Protein 2VKS (pdb70)

Nearest PDB structures (foldseek):
  2vks-assembly1_A  TM=1.007E+00  e=5.687E-28  Mycolicibacterium smegmatis
  2vjw-assembly1_A  TM=1.007E+00  e=9.673E-27  Mycolicibacterium smegmatis
  3e0y-assembly1_B  TM=8.259E-01  e=2.229E-07  Geobacter sulfurreducens
  3ci6-assembly1_A  TM=8.142E-01  e=5.053E-07  Acinetobacter baylyi ADP1
  3vv4-assembly1_B-2  TM=6.941E-01  e=2.151E-06  Thermosynechococcus vestitus BP-1

Secondary structure (DSSP, 8-state):
-THHHHHHHHHHHHHHH--SEEEEEEE---SEEEEEEEEETS-GGGTT-EEESSSSHHHHHHHH---EEES---TTS-EEEEEEEEEE-SSSEEEEEEEEEETTPPPPPHHHHHHHHHHHHHHHHHHHHHHHHHHT-

Solvent-accessible surface area: 7077 Å² total; per-residue (Å²): 117,13,47,55,22,8,139,102,8,2,48,89,0,48,107,78,14,62,7,68,0,0,0,0,0,20,42,127,164,38,150,93,0,33,0,48,33,22,21,51,60,4,68,72,154,38,73,81,41,63,8,77,3,109,146,48,27,2,0,70,2,30,109,64,86,30,34,100,111,41,100,91,20,100,69,36,10,59,21,2,5,0,0,1,0,1,2,62,5,103,137,64,16,3,0,0,0,0,0,0,22,19,93,88,35,199,75,6,58,50,123,48,33,131,76,0,24,26,31,2,53,128,10,0,86,45,46,57,122,28,11,52,136,153,182,160,136

Organism: Mycolicibacterium smegmatis (strain ATCC 700084 / mc(2)155) (NCBI:txid246196)

Foldseek 3Di:
DLLVLQQVLQVVLCVLQVAQKKWWWFQCVGQWTFTQYMDHPQDPVRHRPIDGLPDADFSVCQVPVDWDWDQADDVVAQGGIKTWEFLDDDPHTGTIMMGHHHHPDDTDDPVSSVVVNVVSPVSSVSSVVVVVVVVVD

InterPro domains:
  IPR003018 GAF domain [PF01590] (232-362)
  IPR003018 GAF domain [PF13185] (64-202)
  IPR003018 GAF domain [SM00065] (64-211)
  IPR003018 GAF domain [SM00065] (232-373)
  IPR003594 Histidine kinase/HSP90-like ATPase domain [PF02518] (485-570)
  IPR003594 Histidine kinase/HSP90-like ATPase domain [SM00387] (482-571)
  IPR011712 Signal transduction histidine kinase, subgroup 3, dimerisation and phosphoacceptor domain [PF07730] (381-443)
  IPR029016 GAF-like domain superfamily [G3DSA:3.30.450.40] (64-211)
  IPR029016 GAF-like domain superfamily [G3DSA:3.30.450.40] (232-379)
  IPR036890 Histidine kinase/HSP90-like ATPase superfamily [G3DSA:3.30.565.10] (448-569)
  IPR036890 Histidine kinase/HSP90-like ATPase superfamily [SSF55874] (451-569)
  IPR050482 Sensor Histidine Kinase Two-Component System [PTHR24421] (110-570)

Radius of gyration: 13.71 Å; Cα contacts (8 Å, |Δi|>4): 297; chains: 1; bounding box: 29×31×43 Å

Structure (mmCIF, N/CA/C/O backbone):
data_2VKS
#
_entry.id   2VKS
#
_cell.length_a   73.229
_cell.length_b   73.229
_cell.length_c   48.837
_cell.angle_alpha   90.00
_cell.angle_beta   90.00
_cell.angle_gamma   120.00
#
_symmetry.space_group_name_H-M   'P 61'
#
loop_
_entity.id
_entity.type
_entity.pdbx_description
1 polymer 'GAF FAMILY PROTEIN'
2 water water
#
loop_
_atom_site.group_PDB
_atom_site.id
_atom_site.type_symbol
_atom_site.label_atom_id
_atom_site.label_alt_id
_atom_site.label_comp_id
_atom_site.label_asym_id
_atom_site.label_entity_id
_atom_site.label_seq_id
_atom_site.pdbx_PDB_ins_code
_atom_site.Cartn_x
_atom_site.Cartn_y
_atom_site.Cartn_z
_atom_site.occupancy
_atom_site.B_iso_or_equiv
_atom_site.auth_seq_id
_atom_site.auth_comp_id
_atom_site.auth_asym_id
_atom_site.auth_atom_id
_atom_site.pdbx_PDB_model_num
ATOM 1 N N . ASP A 1 1 ? 35.037 -11.481 16.877 1.00 45.38 232 ASP A N 1
ATOM 2 C CA . ASP A 1 1 ? 33.700 -10.905 16.560 1.00 45.06 232 ASP A CA 1
ATOM 3 C C . ASP A 1 1 ? 33.343 -11.291 15.132 1.00 44.47 232 ASP A C 1
ATOM 4 O O . ASP A 1 1 ? 34.089 -10.951 14.203 1.00 45.11 232 ASP A O 1
ATOM 9 N N . PRO A 1 2 ? 32.224 -12.032 14.945 1.00 43.41 233 PRO A N 1
ATOM 10 C CA . PRO A 1 2 ? 31.718 -12.380 13.605 1.00 42.23 233 PRO A CA 1
ATOM 11 C C . PRO A 1 2 ? 31.582 -11.164 12.685 1.00 41.10 233 PRO A C 1
ATOM 12 O O . PRO A 1 2 ? 31.904 -11.251 11.513 1.00 41.10 233 PRO A O 1
ATOM 16 N N . ALA A 1 3 ? 31.129 -10.035 13.222 1.00 40.00 234 ALA A N 1
ATOM 17 C CA . ALA A 1 3 ? 31.014 -8.793 12.457 1.00 38.88 234 ALA A CA 1
ATOM 18 C C . ALA A 1 3 ? 32.315 -8.394 11.755 1.00 38.18 234 ALA A C 1
ATOM 19 O O . ALA A 1 3 ? 32.280 -7.716 10.727 1.00 38.28 234 ALA A O 1
ATOM 21 N N . THR A 1 4 ? 33.452 -8.811 12.318 1.00 36.94 235 THR A N 1
ATOM 22 C CA . THR A 1 4 ? 34.774 -8.541 11.752 1.00 35.79 235 THR A CA 1
ATOM 23 C C . THR A 1 4 ? 34.972 -9.243 10.411 1.00 34.53 235 THR A C 1
ATOM 24 O O . THR A 1 4 ? 35.697 -8.745 9.547 1.00 34.15 235 THR A O 1
ATOM 28 N N . VAL A 1 5 ? 34.326 -10.401 10.252 1.00 33.17 236 VAL A N 1
ATOM 29 C CA . VAL A 1 5 ? 34.292 -11.124 8.975 1.00 31.06 236 VAL A CA 1
ATOM 30 C C . VAL A 1 5 ? 33.838 -10.193 7.860 1.00 29.86 236 VAL A C 1
ATOM 31 O O . VAL A 1 5 ? 34.399 -10.237 6.770 1.00 29.39 236 VAL A O 1
ATOM 35 N N . PHE A 1 6 ? 32.847 -9.342 8.148 1.00 28.23 237 PHE A N 1
ATOM 36 C CA . PHE A 1 6 ? 32.264 -8.434 7.156 1.00 27.62 237 PHE A CA 1
ATOM 37 C C . PHE A 1 6 ? 33.255 -7.364 6.694 1.00 27.48 237 PHE A C 1
ATOM 38 O O . PHE A 1 6 ? 33.176 -6.894 5.558 1.00 27.01 237 PHE A O 1
ATOM 46 N N . ARG A 1 7 ? 34.160 -6.955 7.581 1.00 27.28 238 ARG A N 1
ATOM 47 C CA . ARG A 1 7 ? 35.195 -6.006 7.195 1.00 27.56 238 ARG A CA 1
ATOM 48 C C . ARG A 1 7 ? 36.118 -6.634 6.156 1.00 27.05 238 ARG A C 1
ATOM 49 O O . ARG A 1 7 ? 36.444 -6.012 5.155 1.00 27.18 238 ARG A O 1
ATOM 57 N N . LEU A 1 8 ? 36.536 -7.865 6.423 1.00 26.65 239 LEU A N 1
ATOM 58 C CA . LEU A 1 8 ? 37.379 -8.632 5.522 1.00 26.47 239 LEU A CA 1
ATOM 59 C C . LEU A 1 8 ? 36.679 -8.902 4.200 1.00 25.92 239 LEU A C 1
ATOM 60 O O . LEU A 1 8 ? 37.301 -8.823 3.149 1.00 26.03 239 LEU A O 1
ATOM 65 N N . VAL A 1 9 ? 35.385 -9.220 4.264 1.00 25.00 240 VAL A N 1
ATOM 66 C CA . VAL A 1 9 ? 34.564 -9.424 3.074 1.00 24.44 240 VAL A CA 1
ATOM 67 C C . VAL A 1 9 ? 34.573 -8.167 2.188 1.00 24.02 240 VAL A C 1
ATOM 68 O O . VAL A 1 9 ? 34.853 -8.255 0.984 1.00 22.93 240 VAL A O 1
ATOM 72 N N . ALA A 1 10 ? 34.283 -7.006 2.784 1.00 23.45 241 ALA A N 1
ATOM 73 C CA . ALA A 1 10 ? 34.299 -5.739 2.042 1.00 23.44 241 ALA A CA 1
ATOM 74 C C . ALA A 1 10 ? 35.668 -5.460 1.402 1.00 23.67 241 ALA A C 1
ATOM 75 O O . ALA A 1 10 ? 35.745 -5.043 0.247 1.00 23.25 241 ALA A O 1
ATOM 77 N N . ALA A 1 11 ? 36.736 -5.702 2.157 1.00 24.35 242 ALA A N 1
ATOM 78 C CA . ALA A 1 11 ? 38.093 -5.422 1.685 1.00 25.19 242 ALA A CA 1
ATOM 79 C C . ALA A 1 11 ? 38.509 -6.381 0.578 1.00 25.26 242 ALA A C 1
ATOM 80 O O . ALA A 1 11 ? 39.013 -5.942 -0.448 1.00 25.74 242 ALA A O 1
ATOM 82 N N . GLU A 1 12 ? 38.282 -7.681 0.774 1.00 25.87 243 GLU A N 1
ATOM 83 C CA . GLU A 1 12 ? 38.646 -8.685 -0.240 1.00 26.28 243 GLU A CA 1
ATOM 84 C C . GLU A 1 12 ? 37.841 -8.521 -1.523 1.00 25.89 243 GLU A C 1
ATOM 85 O O . GLU A 1 12 ? 38.365 -8.719 -2.612 1.00 26.24 243 GLU A O 1
ATOM 91 N N . ALA A 1 13 ? 36.569 -8.156 -1.387 1.00 25.18 244 ALA A N 1
ATOM 92 C CA . ALA A 1 13 ? 35.706 -7.924 -2.538 1.00 24.65 244 ALA A CA 1
ATOM 93 C C . ALA A 1 13 ? 36.193 -6.739 -3.379 1.00 24.65 244 ALA A C 1
ATOM 94 O O . ALA A 1 13 ? 36.084 -6.763 -4.599 1.00 24.23 244 ALA A O 1
ATOM 96 N N . LEU A 1 14 ? 36.705 -5.700 -2.720 1.00 24.63 245 LEU A N 1
ATOM 97 C CA . LEU A 1 14 ? 37.284 -4.557 -3.421 1.00 25.32 245 LEU A CA 1
ATOM 98 C C . LEU A 1 14 ? 38.481 -5.000 -4.271 1.00 25.54 245 LEU A C 1
ATOM 99 O O . LEU A 1 14 ? 38.563 -4.680 -5.459 1.00 25.78 245 LEU A O 1
ATOM 104 N N . THR A 1 15 ? 39.377 -5.758 -3.646 1.00 25.72 246 THR A N 1
ATOM 105 C CA . THR A 1 15 ? 40.551 -6.340 -4.299 1.00 26.86 246 THR A CA 1
ATOM 106 C C . THR A 1 15 ? 40.185 -7.258 -5.478 1.00 26.30 246 THR A C 1
ATOM 107 O O . THR A 1 15 ? 40.699 -7.081 -6.586 1.00 26.46 246 THR A O 1
ATOM 111 N N . LEU A 1 16 ? 39.303 -8.228 -5.232 1.00 25.79 247 LEU A N 1
ATOM 112 C CA . LEU A 1 16 ? 38.901 -9.198 -6.262 1.00 25.49 247 LEU A CA 1
ATOM 113 C C . LEU A 1 16 ? 38.198 -8.577 -7.476 1.00 25.15 247 LEU A C 1
ATOM 114 O O . LEU A 1 16 ? 38.417 -9.008 -8.609 1.00 24.99 247 LEU A O 1
ATOM 119 N N . THR A 1 17 ? 37.348 -7.574 -7.244 1.00 24.93 248 THR A N 1
ATOM 120 C CA . THR A 1 17 ? 36.574 -6.969 -8.341 1.00 24.27 248 THR A CA 1
ATOM 121 C C . THR A 1 17 ? 37.267 -5.783 -9.011 1.00 24.78 248 THR A C 1
ATOM 122 O O . THR A 1 17 ? 36.983 -5.482 -10.169 1.00 25.07 248 THR A O 1
ATOM 126 N N . GLY A 1 18 ? 38.135 -5.092 -8.272 1.00 24.91 249 GLY A N 1
ATOM 127 C CA . GLY A 1 18 ? 38.711 -3.815 -8.727 1.00 25.15 249 GLY A CA 1
ATOM 128 C C . GLY A 1 18 ? 37.675 -2.712 -8.924 1.00 25.36 249 GLY A C 1
ATOM 129 O O . GLY A 1 18 ? 37.952 -1.711 -9.588 1.00 25.76 249 GLY A O 1
ATOM 130 N N . ALA A 1 19 ? 36.478 -2.904 -8.363 1.00 24.69 250 ALA A N 1
ATOM 131 C CA . ALA A 1 19 ? 35.395 -1.920 -8.422 1.00 24.54 250 ALA A CA 1
ATOM 132 C C . ALA A 1 19 ? 35.767 -0.640 -7.673 1.00 24.15 250 ALA A C 1
ATOM 133 O O . ALA A 1 19 ? 36.654 -0.654 -6.813 1.00 24.34 250 ALA A O 1
ATOM 135 N N . ASP A 1 20 ? 35.087 0.460 -7.986 1.00 23.81 251 ASP A N 1
ATOM 136 C CA . ASP A 1 20 ? 35.308 1.719 -7.252 1.00 24.19 251 ASP A CA 1
ATOM 137 C C . ASP A 1 20 ? 35.118 1.567 -5.741 1.00 23.86 251 ASP A C 1
ATOM 138 O O . ASP A 1 20 ? 35.906 2.090 -4.955 1.00 23.96 251 ASP A O 1
ATOM 143 N N . GLY A 1 21 ? 34.076 0.844 -5.338 1.00 23.39 252 GLY A N 1
ATOM 144 C CA . GLY A 1 21 ? 33.759 0.695 -3.916 1.00 22.68 252 GLY A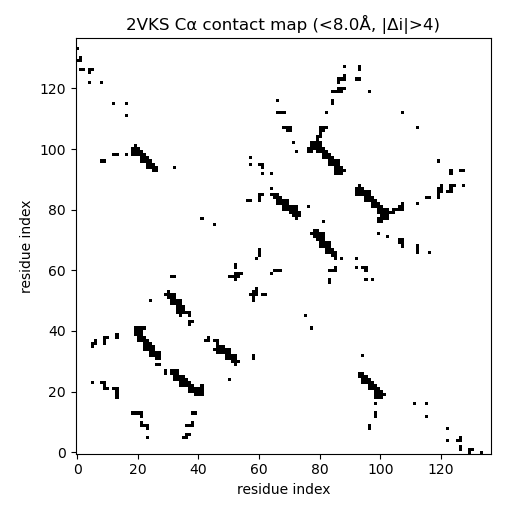 CA 1
ATOM 145 C C . GLY A 1 21 ? 33.083 -0.627 -3.594 1.00 22.38 252 GLY A C 1
ATOM 146 O O . GLY A 1 21 ? 32.666 -1.373 -4.495 1.00 22.14 252 GLY A O 1
ATOM 147 N N . THR A 1 22 ? 33.002 -0.932 -2.306 1.00 21.72 253 THR A N 1
ATOM 148 C CA . THR A 1 22 ? 32.165 -2.038 -1.833 1.00 21.56 253 THR A CA 1
ATOM 149 C C . THR A 1 22 ? 31.418 -1.631 -0.572 1.00 21.59 253 THR A C 1
ATOM 150 O O . THR A 1 22 ? 31.782 -0.649 0.106 1.00 21.62 253 THR A O 1
ATOM 154 N N . LEU A 1 23 ? 30.384 -2.402 -0.244 1.00 21.31 254 LEU A N 1
ATOM 155 C CA . LEU A 1 23 ? 29.699 -2.261 1.045 1.00 21.05 254 LEU A CA 1
ATOM 156 C C . LEU A 1 23 ? 29.037 -3.566 1.433 1.00 20.89 254 LEU A C 1
ATOM 157 O O . LEU A 1 23 ? 28.698 -4.377 0.564 1.00 19.80 254 LEU A O 1
ATOM 162 N N . VAL A 1 24 ? 28.877 -3.761 2.742 1.00 20.60 255 VAL A N 1
ATOM 163 C CA . VAL A 1 24 ? 28.146 -4.906 3.272 1.00 20.65 255 VAL A CA 1
ATOM 164 C C . VAL A 1 24 ? 27.005 -4.409 4.166 1.00 20.70 255 VAL A C 1
ATOM 165 O O . VAL A 1 24 ? 27.228 -3.649 5.112 1.00 20.29 255 VAL A O 1
ATOM 169 N N . ALA A 1 25 ? 25.792 -4.846 3.841 1.00 20.86 256 ALA A N 1
ATOM 170 C CA . ALA A 1 25 ? 24.581 -4.503 4.595 1.00 21.36 256 ALA A CA 1
ATOM 171 C C . ALA A 1 25 ? 24.027 -5.752 5.255 1.00 21.90 256 ALA A C 1
ATOM 172 O O . ALA A 1 25 ? 23.885 -6.790 4.613 1.00 21.39 256 ALA A O 1
ATOM 174 N N . VAL A 1 26 ? 23.689 -5.611 6.532 1.00 23.05 257 VAL A N 1
ATOM 175 C CA . VAL A 1 26 ? 23.426 -6.711 7.444 1.00 24.64 257 VAL A CA 1
ATOM 176 C C . VAL A 1 26 ? 22.148 -6.409 8.240 1.00 25.55 257 VAL A C 1
ATOM 177 O O . VAL A 1 26 ? 21.904 -5.249 8.594 1.00 25.74 257 VAL A O 1
ATOM 181 N N . PRO A 1 27 ? 21.318 -7.439 8.522 1.00 26.42 258 PRO A N 1
ATOM 182 C CA . PRO A 1 27 ? 20.145 -7.129 9.346 1.00 27.62 258 PRO A CA 1
ATOM 183 C C . PRO A 1 27 ? 20.562 -6.728 10.769 1.00 29.04 258 PRO A C 1
ATOM 184 O O . PRO A 1 27 ? 21.437 -7.362 11.363 1.00 30.09 258 PRO A O 1
ATOM 188 N N . ALA A 1 28 ? 19.973 -5.658 11.292 1.00 30.63 259 ALA A N 1
ATOM 189 C CA . ALA A 1 28 ? 20.272 -5.217 12.658 1.00 31.76 259 ALA A CA 1
ATOM 190 C C . ALA A 1 28 ? 19.603 -6.117 13.712 1.00 32.60 259 ALA A C 1
ATOM 191 O O . ALA A 1 28 ? 20.123 -7.193 14.073 1.00 33.10 259 ALA A O 1
ATOM 193 N N . ALA A 1 34 ? 11.682 -12.152 10.053 1.00 45.68 265 ALA A N 1
ATOM 194 C CA . ALA A 1 34 ? 11.672 -11.139 9.001 1.00 45.59 265 ALA A CA 1
ATOM 195 C C . ALA A 1 34 ? 12.261 -9.808 9.470 1.00 45.28 265 ALA A C 1
ATOM 196 O O . ALA A 1 34 ? 11.896 -9.295 10.536 1.00 45.65 265 ALA A O 1
ATOM 198 N N . ALA A 1 35 ? 13.174 -9.260 8.669 1.00 44.44 266 ALA A N 1
ATOM 199 C CA . ALA A 1 35 ? 13.743 -7.938 8.928 1.00 43.32 266 ALA A CA 1
ATOM 200 C C . ALA A 1 35 ? 13.096 -6.943 7.980 1.00 42.33 266 ALA A C 1
ATOM 201 O O . ALA A 1 35 ? 12.775 -7.296 6.838 1.00 42.53 266 ALA A O 1
ATOM 203 N N . GLU A 1 36 ? 12.883 -5.713 8.442 1.00 40.61 267 GLU A N 1
ATOM 204 C CA . GLU A 1 36 ? 12.377 -4.671 7.547 1.00 39.31 267 GLU A CA 1
ATOM 205 C C . GLU A 1 36 ? 13.477 -3.726 7.075 1.00 37.26 267 GLU A C 1
ATOM 206 O O . GLU A 1 36 ? 13.272 -2.962 6.133 1.00 37.05 267 GLU A O 1
ATOM 212 N N . GLU A 1 37 ? 14.643 -3.811 7.718 1.00 35.04 268 GLU A N 1
ATOM 213 C CA . GLU A 1 37 ? 15.790 -2.962 7.396 1.00 33.25 268 GLU A CA 1
ATOM 214 C C . GLU A 1 37 ? 17.129 -3.702 7.412 1.00 30.97 268 GLU A C 1
ATOM 215 O O . GLU A 1 37 ? 17.348 -4.594 8.221 1.00 30.38 268 GLU A O 1
ATOM 221 N N . LEU A 1 38 ? 18.025 -3.293 6.519 1.00 29.04 269 LEU A N 1
ATOM 222 C CA . LEU A 1 38 ? 19.436 -3.672 6.601 1.00 27.20 269 LEU A CA 1
ATOM 223 C C . LEU A 1 38 ? 20.261 -2.452 7.017 1.00 26.23 269 LEU A C 1
ATOM 224 O O . LEU A 1 38 ? 19.851 -1.319 6.797 1.00 26.15 269 LEU A O 1
ATOM 229 N N . VAL A 1 39 ? 21.416 -2.696 7.623 1.00 24.77 270 VAL A N 1
ATOM 230 C CA . VAL A 1 39 ? 22.312 -1.628 8.046 1.00 23.93 270 VAL A CA 1
ATOM 231 C C . VAL A 1 39 ? 23.680 -1.840 7.421 1.00 23.16 270 VAL A C 1
ATOM 232 O O . VAL A 1 39 ? 24.232 -2.938 7.462 1.00 22.03 270 VAL A O 1
ATOM 236 N N . ILE A 1 40 ? 24.209 -0.783 6.817 1.00 23.04 271 ILE A N 1
ATOM 237 C CA . ILE A 1 40 ? 25.553 -0.821 6.229 1.00 23.16 271 ILE A CA 1
ATOM 238 C C . ILE A 1 40 ? 26.606 -0.788 7.344 1.00 23.24 271 ILE A C 1
ATOM 239 O O . ILE A 1 40 ? 26.842 0.250 7.965 1.00 23.97 271 ILE A O 1
ATOM 244 N N . VAL A 1 41 ? 27.214 -1.938 7.620 1.00 22.41 272 VAL A N 1
ATOM 245 C CA . VAL A 1 41 ? 28.216 -2.021 8.678 1.00 22.15 272 VAL A CA 1
ATOM 246 C C . VAL A 1 41 ? 29.633 -1.788 8.167 1.00 22.13 272 VAL A C 1
ATOM 247 O O . VAL A 1 41 ? 30.528 -1.488 8.957 1.00 22.26 272 VAL A O 1
ATOM 251 N N . GLU A 1 42 ? 29.852 -1.959 6.862 1.00 21.93 273 GLU A N 1
ATOM 252 C CA . GLU A 1 42 ? 31.210 -1.842 6.296 1.00 21.92 273 GLU A CA 1
ATOM 253 C C . GLU A 1 42 ? 31.198 -1.273 4.897 1.00 21.80 273 GLU A C 1
ATOM 254 O O . GLU A 1 42 ? 30.372 -1.654 4.068 1.00 21.69 273 GLU A O 1
ATOM 260 N N . VAL A 1 43 ? 32.122 -0.353 4.646 1.00 21.64 274 VAL A N 1
ATOM 261 C CA . VAL A 1 43 ? 32.317 0.226 3.325 1.00 21.85 274 VAL A CA 1
ATOM 262 C C . VAL A 1 43 ? 33.811 0.205 3.011 1.00 21.93 274 VAL A C 1
ATOM 263 O O . VAL A 1 43 ? 34.639 0.130 3.916 1.00 22.26 274 VAL A O 1
ATOM 267 N N . ALA A 1 44 ? 34.143 0.251 1.728 1.00 22.24 275 ALA A N 1
ATOM 268 C CA . ALA A 1 44 ? 35.533 0.304 1.295 1.00 22.77 275 ALA A CA 1
ATOM 269 C C . ALA A 1 44 ? 35.611 1.053 -0.024 1.00 23.10 275 ALA A C 1
ATOM 270 O O . ALA A 1 44 ? 34.605 1.207 -0.715 1.00 22.21 275 ALA A O 1
ATOM 272 N N . GLY A 1 45 ? 36.803 1.538 -0.357 1.00 23.97 276 GLY A N 1
ATOM 273 C CA . GLY A 1 45 ? 37.014 2.264 -1.615 1.00 24.99 276 GLY A CA 1
ATOM 274 C C . GLY A 1 45 ? 36.263 3.571 -1.660 1.00 25.99 276 GLY A C 1
ATOM 275 O O . GLY A 1 45 ? 36.196 4.301 -0.651 1.00 26.40 276 GLY A O 1
ATOM 276 N N . ALA A 1 46 ? 35.673 3.853 -2.818 1.00 26.20 277 ALA A N 1
ATOM 277 C CA . ALA A 1 46 ? 35.005 5.133 -3.079 1.00 26.91 277 ALA A CA 1
ATOM 278 C C . ALA A 1 46 ? 33.655 5.352 -2.397 1.00 27.07 277 ALA A C 1
ATOM 279 O O . ALA A 1 46 ? 33.083 6.436 -2.530 1.00 27.53 277 ALA A O 1
ATOM 281 N N . VAL A 1 47 ? 33.135 4.348 -1.684 1.00 27.37 278 VAL A N 1
ATOM 282 C CA . VAL A 1 47 ? 31.923 4.541 -0.867 1.00 26.93 278 VAL A CA 1
ATOM 283 C C . VAL A 1 47 ? 32.318 5.307 0.406 1.00 27.36 278 VAL A C 1
ATOM 284 O O . VAL A 1 47 ? 33.141 4.815 1.193 1.00 27.50 278 VAL A O 1
ATOM 288 N N . PRO A 1 48 ? 31.753 6.518 0.607 1.00 27.16 279 PRO A N 1
ATOM 289 C CA . PRO A 1 48 ? 32.227 7.342 1.721 1.00 26.75 279 PRO A CA 1
ATOM 290 C C . PRO A 1 48 ? 32.048 6.652 3.072 1.00 26.25 279 PRO A C 1
ATOM 291 O O . PRO A 1 48 ? 31.021 6.001 3.312 1.00 25.68 279 PRO A O 1
ATOM 295 N N . ALA A 1 49 ? 33.054 6.803 3.931 1.00 25.54 280 ALA A N 1
ATOM 296 C CA . ALA A 1 49 ? 33.049 6.266 5.289 1.00 25.36 280 ALA A CA 1
ATOM 297 C C . ALA A 1 49 ? 31.794 6.656 6.055 1.00 25.19 280 ALA A C 1
ATOM 298 O O . ALA A 1 49 ? 31.306 5.898 6.897 1.00 25.18 280 ALA A O 1
ATOM 300 N N . GLU A 1 50 ? 31.281 7.847 5.750 1.00 25.17 281 GLU A N 1
ATOM 301 C CA . GLU A 1 50 ? 30.105 8.409 6.419 1.00 25.71 281 GLU A CA 1
ATOM 302 C C . GLU A 1 50 ? 28.828 7.613 6.140 1.00 25.56 281 GLU A C 1
ATOM 303 O O . GLU A 1 50 ? 27.826 7.770 6.839 1.00 25.61 281 GLU A O 1
ATOM 309 N N . VAL A 1 51 ? 28.875 6.766 5.113 1.00 26.06 282 VAL A N 1
ATOM 310 C CA . VAL A 1 51 ? 27.747 5.888 4.765 1.00 26.25 282 VAL A CA 1
ATOM 311 C C . VAL A 1 51 ? 27.575 4.733 5.789 1.00 25.96 282 VAL A C 1
ATOM 312 O O . VAL A 1 51 ? 26.480 4.212 5.960 1.00 25.41 282 VAL A O 1
ATOM 316 N N . GLU A 1 52 ? 28.642 4.353 6.488 1.00 26.15 283 GLU A N 1
ATOM 317 C CA . GLU A 1 52 ? 28.520 3.313 7.527 1.00 26.79 283 GLU A CA 1
ATOM 318 C C . GLU A 1 52 ? 27.466 3.691 8.574 1.00 26.13 283 GLU A C 1
ATOM 319 O O . GLU A 1 52 ? 27.368 4.861 8.967 1.00 25.72 283 GLU A O 1
ATOM 325 N N . ALA A 1 53 ? 26.684 2.687 8.995 1.00 25.53 284 ALA A N 1
ATOM 326 C CA . ALA A 1 53 ? 25.522 2.801 9.904 1.00 25.35 284 ALA A CA 1
ATOM 327 C C . ALA A 1 53 ? 24.212 3.211 9.206 1.00 25.27 284 ALA A C 1
ATOM 328 O O . ALA A 1 53 ? 23.162 3.299 9.832 1.00 25.18 284 ALA A O 1
ATOM 330 N N . SER A 1 54 ? 24.285 3.437 7.902 1.00 25.11 285 SER A N 1
ATOM 331 C CA . SER A 1 54 ? 23.120 3.726 7.079 1.00 25.76 285 SER A CA 1
ATOM 332 C C . SER A 1 54 ? 22.086 2.584 7.074 1.00 26.19 285 SER A C 1
ATOM 333 O O . SER A 1 54 ? 22.440 1.403 6.937 1.00 25.78 285 SER A O 1
ATOM 336 N N . ALA A 1 55 ? 20.818 2.948 7.252 1.00 26.57 286 ALA A N 1
ATOM 337 C CA . ALA A 1 55 ? 19.714 1.989 7.222 1.00 27.59 286 ALA A CA 1
ATOM 338 C C . ALA A 1 55 ? 19.102 1.924 5.831 1.00 28.04 286 ALA A C 1
ATOM 339 O O . ALA A 1 55 ? 18.692 2.947 5.289 1.00 28.84 286 ALA A O 1
ATOM 341 N N . ILE A 1 56 ? 19.059 0.714 5.277 1.00 28.32 287 ILE A N 1
ATOM 342 C CA . ILE A 1 56 ? 18.502 0.405 3.959 1.00 28.95 287 ILE A CA 1
ATOM 343 C C . ILE A 1 56 ? 17.177 -0.360 4.164 1.00 29.08 287 ILE A C 1
ATOM 344 O O . ILE A 1 56 ? 17.143 -1.320 4.935 1.00 28.49 287 ILE A O 1
ATOM 349 N N . PRO A 1 57 ? 16.093 0.050 3.462 1.00 29.30 288 PRO A N 1
ATOM 350 C CA . PRO A 1 57 ? 14.864 -0.755 3.517 1.00 29.40 288 PRO A CA 1
ATOM 351 C C . PRO A 1 57 ? 15.048 -2.103 2.811 1.00 29.27 288 PRO A C 1
ATOM 352 O O . PRO A 1 57 ? 15.767 -2.192 1.808 1.00 28.89 288 PRO A O 1
ATOM 356 N N . VAL A 1 58 ? 14.411 -3.137 3.344 1.00 29.22 289 VAL A N 1
ATOM 357 C CA . VAL A 1 58 ? 14.428 -4.454 2.721 1.00 29.63 289 VAL A CA 1
ATOM 358 C C . VAL A 1 58 ? 13.567 -4.435 1.449 1.00 30.27 289 VAL A C 1
ATOM 359 O O . VAL A 1 58 ? 13.894 -5.095 0.456 1.00 29.94 289 VAL A O 1
ATOM 363 N N . GLN A 1 59 ? 12.493 -3.645 1.469 1.00 30.80 290 GLN A N 1
ATOM 364 C CA . GLN A 1 59 ? 11.547 -3.614 0.353 1.00 31.81 290 GLN A CA 1
ATOM 365 C C . GLN A 1 59 ? 11.921 -2.605 -0.726 1.00 31.92 290 GLN A C 1
ATOM 366 O O . GLN A 1 59 ? 12.470 -1.541 -0.441 1.00 31.93 290 GLN A O 1
ATOM 372 N N . ASP A 1 60 ? 11.637 -2.982 -1.969 1.00 32.26 291 ASP A N 1
ATOM 373 C CA . ASP A 1 60 ? 11.616 -2.078 -3.115 1.00 32.88 291 ASP A CA 1
ATOM 374 C C . ASP A 1 60 ? 12.974 -1.569 -3.603 1.00 32.29 291 ASP A C 1
ATOM 375 O O . ASP A 1 60 ? 13.067 -0.475 -4.162 1.00 32.73 291 ASP A O 1
ATOM 380 N N . ASN A 1 61 ? 14.021 -2.355 -3.403 1.00 31.00 292 ASN A N 1
ATOM 381 C CA . ASN A 1 61 ? 15.326 -2.034 -3.967 1.00 29.64 292 ASN A CA 1
ATOM 382 C C . ASN A 1 61 ? 16.115 -3.322 -4.145 1.00 28.56 292 ASN A C 1
ATOM 383 O O . ASN A 1 61 ? 15.831 -4.323 -3.479 1.00 28.47 292 ASN A O 1
ATOM 388 N N . ALA A 1 62 ? 17.087 -3.289 -5.049 1.00 27.19 293 ALA A N 1
ATOM 389 C CA . ALA A 1 62 ? 17.881 -4.460 -5.416 1.00 26.02 293 ALA A CA 1
ATOM 390 C C . ALA A 1 62 ? 18.623 -5.117 -4.245 1.00 25.28 293 ALA A C 1
ATOM 391 O O . ALA A 1 62 ? 18.755 -6.340 -4.206 1.00 24.97 293 ALA A O 1
ATOM 393 N N . ILE A 1 63 ? 19.106 -4.314 -3.299 1.00 24.18 294 ILE A N 1
ATOM 394 C CA . ILE A 1 63 ? 19.891 -4.855 -2.182 1.00 23.36 294 ILE A CA 1
ATOM 395 C C . ILE A 1 63 ? 18.989 -5.644 -1.231 1.00 23.15 294 ILE A C 1
ATOM 396 O O . ILE A 1 63 ? 19.244 -6.815 -0.969 1.00 22.85 294 ILE A O 1
ATOM 401 N N . GLY A 1 64 ? 17.913 -5.014 -0.769 1.00 22.74 295 GLY A N 1
ATOM 402 C CA . GLY A 1 64 ? 16.926 -5.683 0.079 1.00 22.18 295 GLY A CA 1
ATOM 403 C C . GLY A 1 64 ? 16.276 -6.871 -0.608 1.00 22.02 295 GLY A C 1
ATOM 404 O O . GLY A 1 64 ? 15.984 -7.865 0.045 1.00 22.15 295 GLY A O 1
ATOM 405 N N . GLN A 1 65 ? 16.065 -6.776 -1.922 1.00 21.77 296 GLN A N 1
ATOM 406 C CA . GLN A 1 65 ? 15.515 -7.894 -2.702 1.00 22.57 296 GLN A CA 1
ATOM 407 C C . GLN A 1 65 ? 16.432 -9.119 -2.664 1.00 21.65 296 GLN A C 1
ATOM 408 O O . GLN A 1 65 ? 15.958 -10.230 -2.437 1.00 21.61 296 GLN A O 1
ATOM 414 N N . ALA A 1 66 ? 17.740 -8.906 -2.865 1.00 21.19 297 ALA A N 1
ATOM 415 C CA . ALA A 1 66 ? 18.743 -9.982 -2.798 1.00 20.36 297 ALA A CA 1
ATOM 416 C C . ALA A 1 66 ? 18.751 -10.636 -1.425 1.00 20.30 297 ALA A C 1
ATOM 417 O O . ALA A 1 66 ? 18.919 -11.842 -1.308 1.00 19.96 297 ALA A O 1
ATOM 419 N N . PHE A 1 67 ? 18.569 -9.827 -0.385 1.00 19.97 298 PHE A N 1
ATOM 420 C CA . PHE A 1 67 ? 18.464 -10.340 0.976 1.00 20.16 298 PHE A CA 1
ATOM 421 C C . PHE A 1 67 ? 17.311 -11.350 1.117 1.00 19.96 298 PHE A C 1
ATOM 422 O O . PHE A 1 67 ? 17.448 -12.345 1.820 1.00 20.25 298 PHE A O 1
ATOM 430 N N . ARG A 1 68 ? 16.203 -11.100 0.428 1.00 20.26 299 ARG A N 1
ATOM 431 C CA A ARG A 1 68 ? 15.025 -11.975 0.453 0.50 20.57 299 ARG A CA 1
ATOM 432 C CA B ARG A 1 68 ? 15.050 -12.005 0.484 0.50 20.69 299 ARG A CA 1
ATOM 433 C C . ARG A 1 68 ? 15.135 -13.153 -0.528 1.00 20.55 299 ARG A C 1
ATOM 434 O O . ARG A 1 68 ? 14.913 -14.309 -0.162 1.00 20.49 299 ARG A O 1
ATOM 449 N N . ASP A 1 69 ? 15.466 -12.848 -1.785 1.00 20.85 300 ASP A N 1
ATOM 450 C CA . ASP A 1 69 ? 15.427 -13.861 -2.844 1.00 21.20 300 ASP A CA 1
ATOM 451 C C . ASP A 1 69 ? 16.702 -14.688 -3.055 1.00 21.60 300 ASP A C 1
ATOM 452 O O . ASP A 1 69 ? 16.699 -15.642 -3.850 1.00 21.63 300 ASP A O 1
ATOM 457 N N . ARG A 1 70 ? 17.774 -14.305 -2.358 1.00 20.96 301 ARG A N 1
ATOM 458 C CA . ARG A 1 70 ? 19.025 -15.057 -2.329 1.00 21.58 301 ARG A CA 1
ATOM 459 C C . ARG A 1 70 ? 19.611 -15.231 -3.735 1.00 21.95 301 ARG A C 1
ATOM 460 O O . ARG A 1 70 ? 20.316 -16.194 -3.991 1.00 22.04 301 ARG A O 1
ATOM 468 N N . ALA A 1 71 ? 19.313 -14.294 -4.640 1.00 22.43 302 ALA A N 1
ATOM 469 C CA . ALA A 1 71 ? 19.798 -14.366 -6.015 1.00 23.15 302 ALA A CA 1
ATOM 470 C C . ALA A 1 71 ? 20.893 -13.339 -6.319 1.00 23.76 302 ALA A C 1
ATOM 471 O O . ALA A 1 71 ? 20.624 -12.129 -6.335 1.00 24.24 302 ALA A O 1
ATOM 473 N N . PRO A 1 72 ? 22.130 -13.818 -6.560 1.00 24.04 303 PRO A N 1
ATOM 474 C CA . PRO A 1 72 ? 23.226 -12.943 -7.012 1.00 24.40 303 PRO A CA 1
ATOM 475 C C . PRO A 1 72 ? 22.818 -12.244 -8.311 1.00 24.79 303 PRO A C 1
ATOM 476 O O . PRO A 1 72 ? 22.161 -12.860 -9.162 1.00 24.81 303 PRO A O 1
ATOM 480 N N . A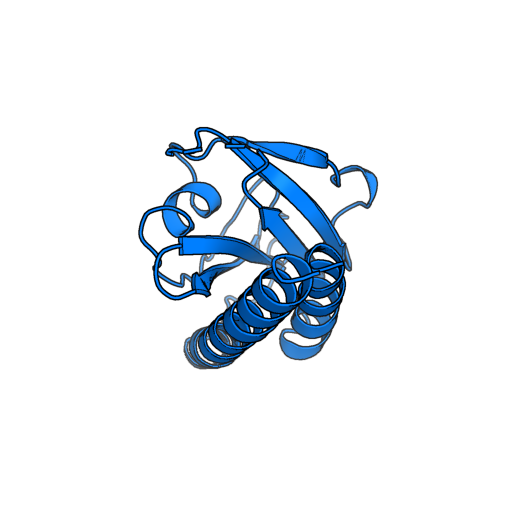RG A 1 73 ? 23.192 -10.974 -8.450 1.00 24.78 304 ARG A N 1
ATOM 481 C CA A ARG A 1 73 ? 22.713 -10.171 -9.559 0.50 25.60 304 ARG A CA 1
ATOM 482 C CA B ARG A 1 73 ? 22.693 -10.140 -9.532 0.50 25.55 304 ARG A CA 1
ATOM 483 C C . ARG A 1 73 ? 23.737 -9.127 -9.997 1.00 26.05 304 ARG A C 1
ATOM 484 O O . ARG A 1 73 ? 24.415 -8.511 -9.173 1.00 26.00 304 ARG A O 1
ATOM 499 N N . ARG A 1 74 ? 23.866 -8.954 -11.309 1.00 26.90 305 ARG A N 1
ATOM 500 C CA . ARG A 1 74 ? 24.667 -7.847 -11.854 1.00 28.18 305 ARG A CA 1
ATOM 501 C C . ARG A 1 74 ? 23.748 -6.787 -12.470 1.00 28.68 305 ARG A C 1
ATOM 502 O O . ARG A 1 74 ? 22.742 -7.113 -13.107 1.00 28.88 305 ARG A O 1
ATOM 510 N N . LEU A 1 75 ? 24.074 -5.521 -12.235 1.00 29.19 306 LEU A N 1
ATOM 511 C CA . LEU A 1 75 ? 23.230 -4.409 -12.651 1.00 29.95 306 LEU A CA 1
ATOM 512 C C . LEU A 1 75 ? 24.049 -3.414 -13.452 1.00 30.46 306 LEU A C 1
ATOM 513 O O . LEU A 1 75 ? 25.207 -3.172 -13.127 1.00 30.11 306 LEU A O 1
ATOM 518 N N . ASP A 1 76 ? 23.457 -2.861 -14.510 1.00 31.09 307 ASP A N 1
ATOM 519 C CA . ASP A 1 76 ? 24.106 -1.789 -15.266 1.00 32.18 307 ASP A CA 1
ATOM 520 C C . ASP A 1 76 ? 24.133 -0.504 -14.445 1.00 31.97 307 ASP A C 1
ATOM 521 O O . ASP A 1 76 ? 25.071 0.281 -14.546 1.00 32.05 307 ASP A O 1
ATOM 526 N N . VAL A 1 77 ? 23.101 -0.304 -13.626 1.00 31.95 308 VAL A N 1
ATOM 527 C CA . VAL A 1 77 ? 22.963 0.899 -12.820 1.00 31.99 308 VAL A CA 1
ATOM 528 C C . VAL A 1 77 ? 22.468 0.561 -11.418 1.00 32.34 308 VAL A C 1
ATOM 529 O O . VAL A 1 77 ? 21.517 -0.202 -11.253 1.00 32.34 308 VAL A O 1
ATOM 533 N N . LEU A 1 78 ? 23.129 1.126 -10.412 1.00 32.39 309 LEU A N 1
ATOM 534 C CA . LEU A 1 78 ? 22.605 1.124 -9.050 1.00 32.99 309 LEU A CA 1
ATOM 535 C C . LEU A 1 78 ? 22.823 2.506 -8.453 1.00 33.53 309 LEU A C 1
ATOM 536 O O . LEU A 1 78 ? 23.962 2.969 -8.352 1.00 33.17 309 LEU A O 1
ATOM 541 N N . ASP A 1 79 ? 21.736 3.167 -8.065 1.00 34.33 310 ASP A N 1
ATOM 542 C CA . ASP A 1 79 ? 21.861 4.460 -7.394 1.00 35.45 310 ASP A CA 1
ATOM 543 C C . ASP A 1 79 ? 22.044 4.245 -5.894 1.00 35.45 310 ASP A C 1
ATOM 544 O O . ASP A 1 79 ? 22.218 3.101 -5.447 1.00 35.87 310 ASP A O 1
ATOM 549 N N . GLY A 1 80 ? 22.018 5.334 -5.124 1.00 35.33 311 GLY A N 1
ATOM 550 C CA . GLY A 1 80 ? 22.301 5.298 -3.685 1.00 34.91 311 GLY A CA 1
ATOM 551 C C . GLY A 1 80 ? 21.719 4.090 -2.976 1.00 34.31 311 GLY A C 1
ATOM 552 O O . GLY A 1 80 ? 20.534 3.797 -3.148 1.00 34.68 311 GLY A O 1
ATOM 553 N N . PRO A 1 81 ? 22.540 3.378 -2.173 1.00 33.83 312 PRO A N 1
ATOM 554 C CA . PRO A 1 81 ? 23.953 3.631 -1.828 1.00 33.35 312 PRO A CA 1
ATOM 555 C C . PRO A 1 81 ? 24.998 3.227 -2.894 1.00 32.95 312 PRO A C 1
ATOM 556 O O . PRO A 1 81 ? 26.205 3.246 -2.618 1.00 32.59 312 PRO A O 1
ATOM 560 N N . GLY A 1 82 ? 24.537 2.870 -4.089 1.00 32.69 313 GLY A N 1
ATOM 561 C CA . GLY A 1 82 ? 25.421 2.677 -5.242 1.00 32.87 313 GLY A CA 1
ATOM 562 C C . GLY A 1 82 ? 25.983 4.009 -5.729 1.00 32.95 313 GLY A C 1
ATOM 563 O O . GLY A 1 82 ? 25.667 5.070 -5.176 1.00 33.32 313 GLY A O 1
ATOM 564 N N . LEU A 1 83 ? 26.820 3.968 -6.757 1.00 32.46 314 LEU A N 1
ATOM 565 C CA . LEU A 1 83 ? 27.534 5.176 -7.185 1.00 32.30 314 LEU A CA 1
ATOM 566 C C . LEU A 1 83 ? 27.091 5.646 -8.559 1.00 32.14 314 LEU A C 1
ATOM 567 O O . LEU A 1 83 ? 27.731 6.524 -9.153 1.00 32.75 314 LEU A O 1
ATOM 572 N N . GLY A 1 84 ? 26.009 5.047 -9.062 1.00 31.84 315 GLY A N 1
ATOM 573 C CA . GLY A 1 84 ? 25.387 5.457 -10.316 1.00 31.53 315 GLY A CA 1
ATOM 574 C C . GLY A 1 84 ? 25.682 4.564 -11.511 1.00 31.63 315 GLY A C 1
ATOM 575 O O . GLY A 1 84 ? 25.008 4.660 -12.546 1.00 32.04 315 GLY A O 1
ATOM 576 N N . GLY A 1 85 ? 26.693 3.708 -11.382 1.00 30.70 316 GLY A N 1
ATOM 577 C CA . GLY A 1 85 ? 27.085 2.807 -12.463 1.00 29.49 316 GLY A CA 1
ATOM 578 C C . GLY A 1 85 ? 26.797 1.350 -12.145 1.00 28.43 316 GLY A C 1
ATOM 579 O O . GLY A 1 85 ? 25.961 1.048 -11.284 1.00 28.72 316 GLY A O 1
ATOM 580 N N . PRO A 1 86 ? 27.485 0.429 -12.839 1.00 27.42 317 PRO A N 1
ATOM 581 C CA . PRO A 1 86 ? 27.282 -1.005 -12.615 1.00 26.13 317 PRO A CA 1
ATOM 582 C C . PRO A 1 86 ? 27.507 -1.453 -11.168 1.00 25.10 317 PRO A C 1
ATOM 583 O O . PRO A 1 86 ? 28.269 -0.831 -10.425 1.00 24.55 317 PRO A O 1
ATOM 587 N N . ALA A 1 87 ? 26.830 -2.527 -10.783 1.00 23.66 318 ALA A N 1
ATOM 588 C CA . ALA A 1 87 ? 26.988 -3.098 -9.449 1.00 22.76 318 ALA A CA 1
ATOM 589 C C . ALA A 1 87 ? 26.858 -4.605 -9.489 1.00 21.78 318 ALA A C 1
ATOM 590 O O . ALA A 1 87 ? 26.176 -5.145 -10.347 1.00 21.89 318 ALA A O 1
ATOM 592 N N . LEU A 1 88 ? 27.529 -5.270 -8.556 1.00 21.33 319 LEU A N 1
ATOM 593 C CA . LEU A 1 88 ? 27.252 -6.660 -8.235 1.00 20.92 319 LEU A CA 1
ATOM 594 C C . LEU A 1 88 ? 26.540 -6.709 -6.882 1.00 20.59 319 LEU A C 1
ATOM 595 O O . LEU A 1 88 ? 27.008 -6.124 -5.907 1.00 20.08 319 LEU A O 1
ATOM 600 N N . VAL A 1 89 ? 25.409 -7.405 -6.840 1.00 19.98 320 VAL A N 1
ATOM 601 C CA . VAL A 1 89 ? 24.639 -7.573 -5.612 1.00 19.29 320 VAL A CA 1
ATOM 602 C C . VAL A 1 89 ? 24.747 -9.039 -5.197 1.00 19.03 320 VAL A C 1
ATOM 603 O O . VAL A 1 89 ? 24.279 -9.934 -5.913 1.00 18.55 320 VAL A O 1
ATOM 607 N N . LEU A 1 90 ? 25.375 -9.261 -4.037 1.00 18.26 321 LEU A N 1
ATOM 608 C CA . LEU A 1 90 ? 25.796 -10.585 -3.614 1.00 18.22 321 LEU A CA 1
ATOM 609 C C . LEU A 1 90 ? 25.322 -10.908 -2.200 1.00 18.33 321 LEU A C 1
ATOM 610 O O . LEU A 1 90 ? 25.964 -10.511 -1.206 1.00 17.49 321 LEU A O 1
ATOM 615 N N . PRO A 1 91 ? 24.194 -11.641 -2.101 1.00 18.14 322 PRO A N 1
ATOM 616 C CA . PRO A 1 91 ? 23.716 -12.068 -0.794 1.00 18.26 322 PRO A CA 1
ATOM 617 C C . PRO A 1 91 ? 24.738 -13.025 -0.203 1.00 18.55 322 PRO A C 1
ATOM 618 O O . PRO A 1 91 ? 25.327 -13.831 -0.930 1.00 18.46 322 PRO A O 1
ATOM 622 N N . LEU A 1 92 ? 24.966 -12.907 1.104 1.00 19.34 323 LEU A N 1
ATOM 623 C CA . LEU A 1 92 ? 25.850 -13.785 1.826 1.00 19.69 323 LEU A CA 1
ATOM 624 C C . LEU A 1 92 ? 25.000 -14.897 2.424 1.00 20.44 323 LEU A C 1
ATOM 625 O O . LEU A 1 92 ? 24.465 -14.791 3.529 1.00 20.15 323 LEU A O 1
ATOM 630 N N . ARG A 1 93 ? 24.886 -15.966 1.653 1.00 21.61 324 ARG A N 1
ATOM 631 C CA . ARG A 1 93 ? 23.878 -16.992 1.876 1.00 22.79 324 ARG A CA 1
ATOM 632 C C . ARG A 1 93 ? 24.444 -18.111 2.718 1.00 23.73 324 ARG A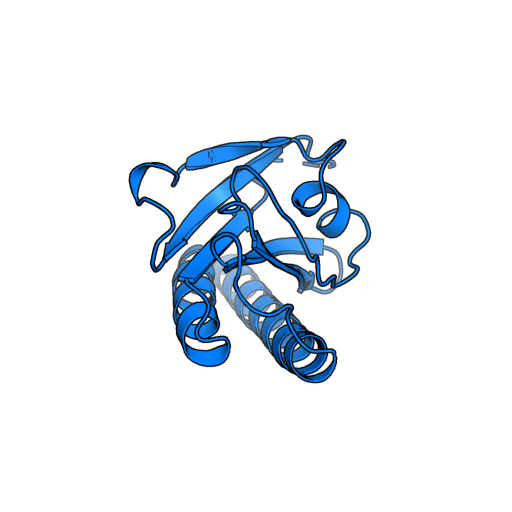 C 1
ATOM 633 O O . ARG A 1 93 ? 25.299 -18.863 2.270 1.00 24.38 324 ARG A O 1
ATOM 641 N N . ALA A 1 94 ? 23.976 -18.191 3.954 1.00 25.09 325 ALA A N 1
ATOM 642 C CA . ALA A 1 94 ? 24.338 -19.266 4.845 1.00 26.51 325 ALA A CA 1
ATOM 643 C C . ALA A 1 94 ? 23.168 -20.245 4.816 1.00 27.58 325 ALA A C 1
ATOM 644 O O . ALA A 1 94 ? 22.178 -20.016 4.107 1.00 27.50 325 ALA A O 1
ATOM 646 N N . THR A 1 95 ? 23.250 -21.296 5.582 1.00 28.44 326 THR A N 1
ATOM 647 C CA . THR A 1 95 ? 22.282 -22.327 5.495 1.00 29.63 326 THR A CA 1
ATOM 648 C C . THR A 1 95 ? 20.851 -21.914 5.731 1.00 30.17 326 THR A C 1
ATOM 649 O O . THR A 1 95 ? 20.054 -21.970 4.857 1.00 30.99 326 THR A O 1
ATOM 653 N N . ASP A 1 96 ? 20.475 -21.513 6.905 1.00 30.75 327 ASP A N 1
ATOM 654 C CA . ASP A 1 96 ? 19.085 -21.149 6.973 1.00 31.24 327 ASP A CA 1
ATOM 655 C C . ASP A 1 96 ? 18.774 -19.676 7.135 1.00 30.50 327 ASP A C 1
ATOM 656 O O . ASP A 1 96 ? 17.763 -19.308 7.661 1.00 30.71 327 ASP A O 1
ATOM 661 N N . THR A 1 97 ? 19.679 -18.857 6.627 1.00 29.55 328 THR A N 1
ATOM 662 C CA . THR A 1 97 ? 19.745 -17.460 6.934 1.00 28.20 328 THR A CA 1
ATOM 663 C C . THR A 1 97 ? 20.654 -16.739 5.938 1.00 26.53 328 THR A C 1
ATOM 664 O O . THR A 1 97 ? 21.561 -17.289 5.429 1.00 26.23 328 THR A O 1
ATOM 668 N N . VAL A 1 98 ? 20.342 -15.505 5.636 1.00 25.15 329 VAL A N 1
ATOM 669 C CA . VAL A 1 98 ? 21.226 -14.653 4.840 1.00 23.52 329 VAL A CA 1
ATOM 670 C C . VAL A 1 98 ? 21.945 -13.753 5.844 1.00 22.97 329 VAL A C 1
ATOM 671 O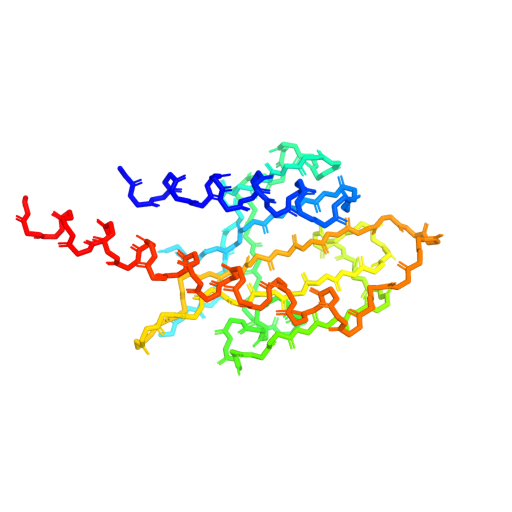 O . VAL A 1 98 ? 21.297 -13.034 6.611 1.00 23.06 329 VAL A O 1
ATOM 675 N N . ALA A 1 99 ? 23.274 -13.826 5.877 1.00 22.09 330 ALA A N 1
ATOM 676 C CA . ALA A 1 99 ? 24.063 -13.014 6.825 1.00 21.34 330 ALA A CA 1
ATOM 677 C C . ALA A 1 99 ? 24.003 -11.533 6.468 1.00 20.85 330 ALA A C 1
ATOM 678 O O . ALA A 1 99 ? 24.125 -10.660 7.330 1.00 21.02 330 ALA A O 1
ATOM 680 N N . GLY A 1 100 ? 23.847 -11.261 5.180 1.00 20.16 331 GLY A N 1
ATOM 681 C CA . GLY A 1 100 ? 23.801 -9.896 4.691 1.00 19.35 331 GLY A CA 1
ATOM 682 C C . GLY A 1 100 ? 23.972 -9.862 3.195 1.00 18.62 331 GLY A C 1
ATOM 683 O O . GLY A 1 100 ? 23.851 -10.881 2.521 1.00 18.18 331 GLY A O 1
ATOM 684 N N . VAL A 1 101 ? 24.244 -8.674 2.673 1.00 18.03 332 VAL A N 1
ATOM 685 C CA . VAL A 1 101 ? 24.388 -8.473 1.247 1.00 17.45 332 VAL A CA 1
ATOM 686 C C . VAL A 1 101 ? 25.645 -7.652 0.988 1.00 17.99 332 VAL A C 1
ATOM 687 O O . VAL A 1 101 ? 25.797 -6.539 1.509 1.00 17.94 332 VAL A O 1
ATOM 691 N N . LEU A 1 102 ? 26.549 -8.229 0.198 1.00 17.83 333 LEU A N 1
ATOM 692 C CA . LEU A 1 102 ? 27.745 -7.553 -0.263 1.00 17.95 333 LEU A CA 1
ATOM 693 C C . LEU A 1 102 ? 27.441 -6.913 -1.612 1.00 18.56 333 LEU A C 1
ATOM 694 O O . LEU A 1 102 ? 26.827 -7.541 -2.479 1.00 18.78 333 LEU A O 1
ATOM 699 N N . VAL A 1 103 ? 27.856 -5.659 -1.785 1.00 18.65 334 VAL A N 1
ATOM 700 C CA . VAL A 1 103 ? 27.599 -4.939 -3.023 1.00 19.20 334 VAL A CA 1
ATOM 701 C C . VAL A 1 103 ? 28.907 -4.338 -3.524 1.00 20.21 334 VAL A C 1
ATOM 702 O O . VAL A 1 103 ? 29.577 -3.618 -2.788 1.00 20.03 334 VAL A O 1
ATOM 706 N N . ALA A 1 104 ? 29.287 -4.672 -4.756 1.00 20.64 335 ALA A N 1
ATOM 707 C CA . ALA A 1 104 ? 30.414 -4.031 -5.408 1.00 21.54 335 ALA A CA 1
ATOM 708 C C . ALA A 1 104 ? 29.863 -2.992 -6.374 1.00 22.18 335 ALA A C 1
ATOM 709 O O . ALA A 1 104 ? 29.015 -3.314 -7.214 1.00 21.98 335 ALA A O 1
ATOM 711 N N . VAL A 1 105 ? 30.348 -1.754 -6.261 1.00 23.16 336 VAL A N 1
ATOM 712 C CA . VAL A 1 105 ? 29.772 -0.618 -6.994 1.00 24.00 336 VAL A CA 1
ATOM 713 C C . VAL A 1 105 ? 30.776 0.163 -7.857 1.00 24.98 336 VAL A C 1
ATOM 714 O O . VAL A 1 105 ? 31.916 0.4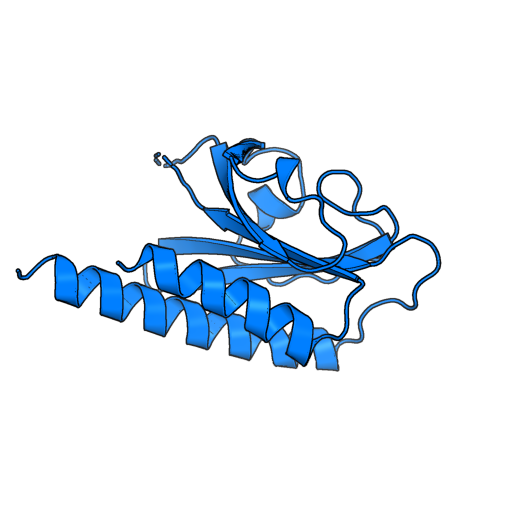06 -7.447 1.00 24.55 336 VAL A O 1
ATOM 718 N N . GLN A 1 106 ? 30.323 0.542 -9.052 1.00 26.08 337 GLN A N 1
ATOM 719 C CA . GLN A 1 106 ? 31.090 1.337 -10.004 1.00 27.35 337 GLN A CA 1
ATOM 720 C C . GLN A 1 106 ? 30.429 2.700 -10.173 1.00 28.12 337 GLN A C 1
ATOM 721 O O . GLN A 1 106 ? 29.208 2.828 -10.023 1.00 27.83 337 GLN A O 1
ATOM 727 N N . GLY A 1 107 ? 31.237 3.717 -10.481 1.00 29.05 338 GLY A N 1
ATOM 728 C CA . GLY A 1 107 ? 30.708 5.023 -10.871 1.00 30.31 338 GLY A CA 1
ATOM 729 C C . GLY A 1 107 ? 30.150 4.936 -12.283 1.00 31.56 338 GLY A C 1
ATOM 730 O O . GLY A 1 107 ? 30.448 3.977 -13.005 1.00 31.19 338 GLY A O 1
ATOM 731 N N . SER A 1 108 ? 29.353 5.933 -12.682 1.00 32.81 339 SER A N 1
ATOM 732 C CA . SER A 1 108 ? 28.724 5.952 -14.011 1.00 34.56 339 SER A CA 1
ATOM 733 C C . SER A 1 108 ? 29.765 5.840 -15.116 1.00 34.92 339 SER A C 1
ATOM 734 O O . SER A 1 108 ? 30.861 6.387 -14.998 1.00 35.20 339 SER A O 1
ATOM 737 N N . GLY A 1 109 ? 29.421 5.130 -16.185 1.00 35.63 340 GLY A N 1
ATOM 738 C CA . GLY A 1 109 ? 30.307 5.018 -17.348 1.00 36.13 340 GLY A CA 1
ATOM 739 C C . GLY A 1 109 ? 31.456 4.034 -17.189 1.00 36.33 340 GLY A C 1
ATOM 740 O O . GLY A 1 109 ? 32.429 4.065 -17.964 1.00 36.56 340 GLY A O 1
ATOM 741 N N . ALA A 1 110 ? 31.362 3.174 -16.175 1.00 35.75 341 ALA A N 1
ATOM 742 C CA . ALA A 1 110 ? 32.252 2.029 -16.060 1.00 35.10 341 ALA A CA 1
ATOM 743 C C . ALA A 1 110 ? 31.658 0.888 -16.875 1.00 34.64 341 ALA A C 1
ATOM 744 O O . ALA A 1 110 ? 30.441 0.826 -17.056 1.00 34.55 341 ALA A O 1
ATOM 746 N N . ARG A 1 111 ? 32.500 -0.019 -17.362 1.00 34.33 342 ARG A N 1
ATOM 747 C CA . ARG A 1 111 ? 31.990 -1.199 -18.058 1.00 34.60 342 ARG A CA 1
ATOM 748 C C . ARG A 1 111 ? 31.105 -2.033 -17.117 1.00 34.13 342 ARG A C 1
ATOM 749 O O . ARG A 1 111 ? 31.345 -2.069 -15.897 1.00 33.98 342 ARG A O 1
ATOM 757 N N . PRO A 1 112 ? 30.061 -2.680 -17.672 1.00 33.58 343 PRO A N 1
ATOM 758 C CA . PRO A 1 112 ? 29.265 -3.599 -16.855 1.00 32.83 343 PRO A CA 1
ATOM 759 C C . PRO A 1 112 ? 30.118 -4.758 -16.354 1.00 32.28 343 PRO A C 1
ATOM 760 O O . PRO A 1 112 ? 31.160 -5.070 -16.949 1.00 32.06 343 PRO A O 1
ATOM 764 N N . PHE A 1 113 ? 29.687 -5.388 -15.261 1.00 31.43 344 PHE A N 1
ATOM 765 C CA . PHE A 1 113 ? 30.361 -6.583 -14.772 1.00 30.56 344 PHE A CA 1
ATOM 766 C C . PHE A 1 113 ? 30.044 -7.751 -15.699 1.00 30.38 344 PHE A C 1
ATOM 767 O O . PHE A 1 113 ? 28.953 -7.820 -16.261 1.00 30.45 344 PHE A O 1
ATOM 775 N N . THR A 1 114 ? 31.005 -8.655 -15.878 1.00 30.18 345 THR A N 1
ATOM 776 C CA . THR A 1 114 ? 30.797 -9.820 -16.742 1.00 29.82 345 THR A CA 1
ATOM 777 C C . THR A 1 114 ? 30.113 -10.943 -15.969 1.00 29.62 345 THR A C 1
ATOM 778 O O . THR A 1 114 ? 30.099 -10.930 -14.737 1.00 29.07 345 THR A O 1
ATOM 782 N N . ALA A 1 115 ? 29.558 -11.910 -16.698 1.00 29.52 346 ALA A N 1
ATOM 783 C CA . ALA A 1 115 ? 28.994 -13.117 -16.103 1.00 29.90 346 ALA A CA 1
ATOM 784 C C . ALA A 1 115 ? 30.031 -13.869 -15.284 1.00 30.00 346 ALA A C 1
ATOM 785 O O . ALA A 1 115 ? 29.718 -14.402 -14.232 1.00 30.04 346 ALA A O 1
ATOM 787 N N . GLU A 1 116 ? 31.271 -13.883 -15.764 1.00 30.14 347 GLU A N 1
ATOM 788 C CA . GLU A 1 116 ? 32.371 -14.548 -15.077 1.00 30.58 347 GLU A CA 1
ATOM 789 C C . GLU A 1 116 ? 32.680 -13.883 -13.724 1.00 29.68 347 GLU A C 1
ATOM 790 O O . GLU A 1 116 ? 32.889 -14.569 -12.715 1.00 29.62 347 GLU A O 1
ATOM 796 N N . GLN A 1 117 ? 32.708 -12.552 -13.710 1.00 28.51 348 GLN A N 1
ATOM 797 C CA . GLN A 1 117 ? 32.868 -11.801 -12.469 1.00 27.95 348 GLN A CA 1
ATOM 798 C C . GLN A 1 117 ? 31.736 -12.123 -11.481 1.00 27.26 348 GLN A C 1
ATOM 799 O O . GLN A 1 117 ? 31.995 -12.360 -10.303 1.00 26.58 348 GLN A O 1
ATOM 805 N N . LEU A 1 118 ? 30.496 -12.139 -11.969 1.00 26.71 349 LEU A N 1
ATOM 806 C CA . LEU A 1 118 ? 29.345 -12.520 -11.138 1.00 26.86 349 LEU A CA 1
ATOM 807 C C . LEU A 1 118 ? 29.514 -13.926 -10.554 1.00 27.10 349 LEU A C 1
ATOM 808 O O . LEU A 1 118 ? 29.308 -14.131 -9.355 1.00 26.74 349 LEU A O 1
ATOM 813 N N . GLU A 1 119 ? 29.890 -14.886 -11.400 1.00 27.30 350 GLU A N 1
ATOM 814 C CA . GLU A 1 119 ? 30.179 -16.246 -10.940 1.00 28.18 350 GLU A CA 1
ATOM 815 C C . GLU A 1 119 ? 31.296 -16.297 -9.885 1.00 27.73 350 GLU A C 1
ATOM 816 O O . GLU A 1 119 ? 31.142 -16.943 -8.842 1.00 28.01 350 GLU A O 1
ATOM 822 N N . MET A 1 120 ? 32.415 -15.625 -10.156 1.00 27.28 351 MET A N 1
ATOM 823 C CA . MET A 1 120 ? 33.548 -15.583 -9.216 1.00 26.82 351 MET A CA 1
ATOM 824 C C . MET A 1 120 ? 33.107 -15.073 -7.841 1.00 25.24 351 MET A C 1
ATOM 825 O O . MET A 1 120 ? 33.420 -15.671 -6.814 1.00 24.58 351 MET A O 1
ATOM 830 N N . MET A 1 121 ? 32.379 -13.964 -7.846 1.00 24.13 352 MET A N 1
ATOM 831 C CA . MET A 1 121 ? 31.995 -13.272 -6.613 1.00 23.27 352 MET A CA 1
ATOM 832 C C . MET A 1 121 ? 30.872 -13.973 -5.862 1.00 22.60 352 MET A C 1
ATOM 833 O O . MET A 1 121 ? 30.719 -13.772 -4.660 1.00 22.38 352 MET A O 1
ATOM 838 N N . THR A 1 122 ? 30.090 -14.785 -6.581 1.00 22.48 353 THR A N 1
ATOM 839 C CA . THR A 1 122 ? 29.049 -15.614 -5.981 1.00 21.91 353 THR A CA 1
ATOM 840 C C . THR A 1 122 ? 29.701 -16.660 -5.102 1.00 21.91 353 THR A C 1
ATOM 841 O O . THR A 1 122 ? 29.250 -16.896 -3.981 1.00 22.38 353 THR A O 1
ATOM 845 N N . GLY A 1 123 ? 30.748 -17.297 -5.628 1.00 22.16 354 GLY A N 1
ATOM 846 C CA . GLY A 1 123 ? 31.536 -18.273 -4.877 1.00 21.67 354 GLY A CA 1
ATOM 847 C C . GLY A 1 123 ? 32.249 -17.618 -3.711 1.00 21.48 354 GLY A C 1
ATOM 848 O O . GLY A 1 123 ? 32.260 -18.157 -2.621 1.00 21.85 354 GLY A O 1
ATOM 849 N N . PHE A 1 124 ? 32.847 -16.452 -3.937 1.00 21.62 355 PHE A N 1
ATOM 850 C CA . PHE A 1 124 ? 33.416 -15.671 -2.834 1.00 21.39 355 PHE A CA 1
ATOM 851 C C . PHE A 1 124 ? 32.361 -15.393 -1.748 1.00 21.41 355 PHE A C 1
ATOM 852 O O . PHE A 1 124 ? 32.625 -15.585 -0.565 1.00 21.16 355 PHE A O 1
ATOM 860 N N . ALA A 1 125 ? 31.172 -14.946 -2.160 1.00 21.63 356 ALA A N 1
ATOM 861 C CA . ALA A 1 125 ? 30.092 -14.603 -1.221 1.00 21.79 356 ALA A CA 1
ATOM 862 C C . ALA A 1 125 ? 29.543 -15.813 -0.460 1.00 22.61 356 ALA A C 1
ATOM 863 O O . ALA A 1 125 ? 29.198 -15.693 0.715 1.00 22.31 356 ALA A O 1
ATOM 865 N N . ASP A 1 126 ? 29.459 -16.967 -1.130 1.00 23.28 357 ASP A N 1
ATOM 866 C CA . ASP A 1 126 ? 29.139 -18.236 -0.462 1.00 24.56 357 ASP A CA 1
ATOM 867 C C . ASP A 1 126 ? 30.183 -18.615 0.607 1.00 24.58 357 ASP A C 1
ATOM 868 O O . ASP A 1 126 ? 29.815 -18.948 1.734 1.00 24.68 357 ASP A O 1
ATOM 873 N N . GLN A 1 127 ? 31.469 -18.572 0.243 1.00 25.13 358 GLN A N 1
ATOM 874 C CA . GLN A 1 127 ? 32.578 -18.864 1.165 1.00 26.09 358 GLN A CA 1
ATOM 875 C C . GLN A 1 127 ? 32.572 -17.912 2.381 1.00 25.19 358 GLN A C 1
ATOM 876 O O . GLN A 1 127 ? 32.818 -18.336 3.517 1.00 24.27 358 GLN A O 1
ATOM 882 N N . ALA A 1 128 ? 32.310 -16.629 2.126 1.00 24.21 359 ALA A N 1
ATOM 883 C CA . ALA A 1 128 ? 32.205 -15.610 3.173 1.00 24.11 359 ALA A CA 1
ATOM 884 C C . ALA A 1 128 ? 31.112 -15.898 4.213 1.00 24.09 359 ALA A C 1
ATOM 885 O O . ALA A 1 128 ? 31.321 -15.678 5.405 1.00 23.56 359 ALA A O 1
ATOM 887 N N . ALA A 1 129 ? 29.944 -16.351 3.750 1.00 24.38 360 ALA A N 1
ATOM 888 C CA . ALA A 1 129 ? 28.826 -16.675 4.645 1.00 25.18 360 ALA A CA 1
ATOM 889 C C . ALA A 1 129 ? 29.126 -17.888 5.524 1.00 25.48 360 ALA A C 1
ATOM 890 O O . ALA A 1 129 ? 28.721 -17.919 6.693 1.00 26.04 360 ALA A O 1
ATOM 892 N N . VAL A 1 130 ? 29.828 -18.871 4.960 1.00 25.80 361 VAL A N 1
ATOM 893 C CA . VAL A 1 130 ? 30.335 -20.026 5.725 1.00 26.68 361 VAL A CA 1
ATOM 894 C C . VAL A 1 130 ? 31.278 -19.556 6.844 1.00 26.67 361 VAL A C 1
ATOM 895 O O . VAL A 1 130 ? 31.126 -19.962 7.999 1.00 26.41 361 VAL A O 1
ATOM 899 N N . ALA A 1 131 ? 32.239 -18.703 6.493 1.00 26.57 362 ALA A N 1
ATOM 900 C CA . ALA A 1 131 ? 33.165 -18.130 7.474 1.00 27.11 362 ALA A CA 1
ATOM 901 C C . ALA A 1 131 ? 32.420 -17.414 8.602 1.00 27.07 362 ALA A C 1
ATOM 902 O O . ALA A 1 131 ? 32.736 -17.590 9.780 1.00 27.35 362 ALA A O 1
ATOM 904 N N . TRP A 1 132 ? 31.420 -16.619 8.237 1.00 27.21 363 TRP A N 1
ATOM 905 C CA . TRP A 1 132 ? 30.618 -15.891 9.215 1.00 27.39 363 TRP A CA 1
ATOM 906 C C . TRP A 1 132 ? 29.756 -16.817 10.073 1.00 27.87 363 TRP A C 1
ATOM 907 O O . TRP A 1 132 ? 29.582 -16.567 11.260 1.00 27.01 363 TRP A O 1
ATOM 918 N N . GLN A 1 133 ? 29.211 -17.869 9.461 1.00 28.69 364 GLN A N 1
ATOM 919 C CA . GLN A 1 133 ? 28.347 -18.819 10.170 1.00 30.03 364 GLN A CA 1
ATOM 920 C C . GLN A 1 133 ? 29.173 -19.610 11.200 1.00 30.37 364 GLN A C 1
ATOM 921 O O . GLN A 1 133 ? 28.698 -19.864 12.306 1.00 30.44 364 GLN A O 1
ATOM 927 N N . LEU A 1 134 ? 30.409 -19.957 10.828 1.00 31.31 365 LEU A N 1
ATOM 928 C CA . LEU A 1 134 ? 31.394 -20.586 11.715 1.00 32.56 365 LEU A CA 1
ATOM 929 C C . LEU A 1 134 ? 31.807 -19.708 12.901 1.00 33.65 365 LEU A C 1
ATOM 930 O O . LEU A 1 134 ? 31.898 -20.193 14.033 1.00 33.87 365 LEU A O 1
ATOM 935 N N . ALA A 1 135 ? 32.076 -18.429 12.632 1.00 34.36 366 ALA A N 1
ATOM 936 C CA . ALA A 1 135 ? 32.389 -17.452 13.677 1.00 35.21 366 ALA A CA 1
ATOM 937 C C . ALA A 1 135 ? 31.210 -17.229 14.635 1.00 36.13 366 ALA A C 1
ATOM 938 O O . ALA A 1 135 ? 31.403 -17.110 15.849 1.00 35.58 366 ALA A O 1
ATOM 940 N N . SER A 1 136 ? 30.002 -17.165 14.079 1.00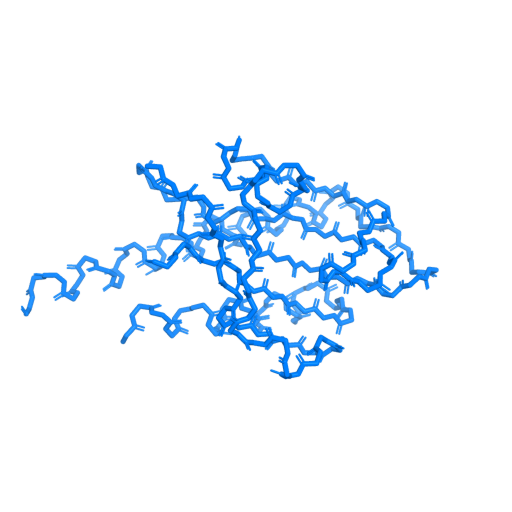 37.44 367 SER A N 1
ATOM 941 C CA . SER A 1 136 ? 28.785 -17.022 14.872 1.00 39.32 367 SER A CA 1
ATOM 942 C C . SER A 1 136 ? 28.572 -18.220 15.801 1.00 40.69 367 SER A C 1
ATOM 943 O O . SER A 1 136 ? 28.209 -18.054 16.965 1.00 40.63 367 SER A O 1
ATOM 946 N N . SER A 1 137 ? 28.810 -19.420 15.278 1.00 42.62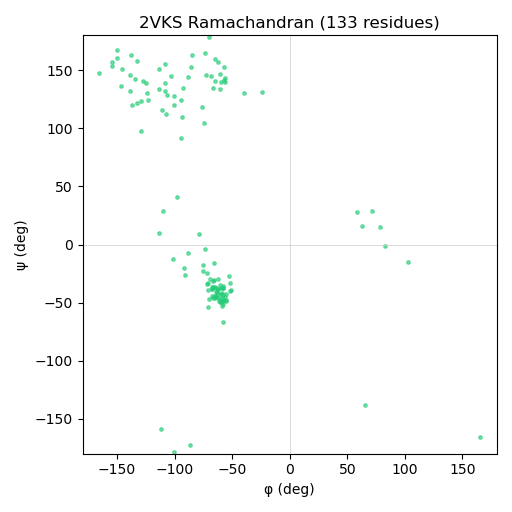 368 SER A N 1
ATOM 947 C CA . SER A 1 137 ? 28.645 -20.651 16.046 1.00 44.57 368 SER A CA 1
ATOM 948 C C . SER A 1 137 ? 29.703 -20.836 17.126 1.00 46.25 368 SER A C 1
ATOM 949 O O . SER A 1 137 ? 29.380 -21.307 18.216 1.00 46.53 368 SER A O 1
ATOM 952 N N . GLN A 1 138 ? 30.952 -20.469 16.827 1.00 48.31 369 GLN A N 1
ATOM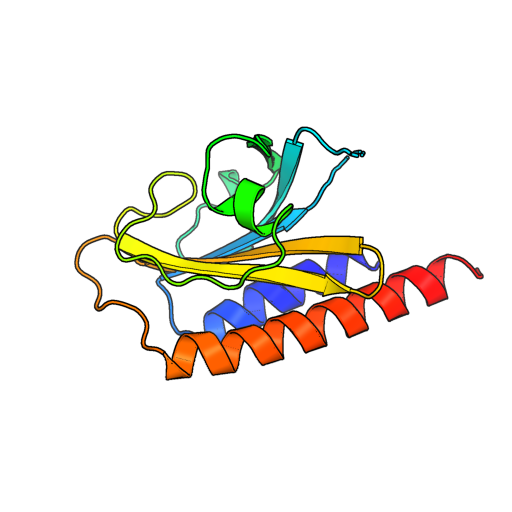 953 C CA . GLN A 1 138 ? 32.044 -20.535 17.805 1.00 50.63 369 GLN A CA 1
ATOM 954 C C . GLN A 1 138 ? 31.797 -19.611 19.002 1.00 51.96 369 GLN A C 1
ATOM 955 O O . GLN A 1 138 ? 32.120 -19.956 20.143 1.00 52.17 369 GLN A O 1
ATOM 961 N N . ARG A 1 139 ? 31.234 -18.438 18.721 1.00 53.62 370 ARG A N 1
ATOM 962 C CA . ARG A 1 139 ? 30.899 -17.453 19.741 1.00 55.37 370 ARG A CA 1
ATOM 963 C C . ARG A 1 139 ? 29.776 -17.956 20.642 1.00 56.20 370 ARG A C 1
ATOM 964 O O . ARG A 1 139 ? 29.854 -17.832 21.864 1.00 56.39 370 ARG A O 1
ATOM 972 N N . ARG A 1 140 ? 28.749 -18.540 20.025 1.00 57.28 371 ARG A N 1
ATOM 973 C CA . ARG A 1 140 ? 27.541 -18.977 20.719 1.00 58.47 371 ARG A CA 1
ATOM 974 C C . ARG A 1 140 ? 27.805 -20.066 21.760 1.00 59.29 371 ARG A C 1
ATOM 975 O O . ARG A 1 140 ? 27.094 -20.159 22.766 1.00 59.40 371 ARG A O 1
ATOM 983 N N . MET A 1 141 ? 28.827 -20.883 21.520 1.00 60.17 372 MET A N 1
ATOM 984 C CA . MET A 1 141 ? 29.227 -21.900 22.488 1.00 61.20 372 MET A CA 1
ATOM 985 C C . MET A 1 141 ? 30.412 -21.450 23.359 1.00 61.34 372 MET A C 1
ATOM 986 O O . MET A 1 141 ? 31.327 -22.230 23.654 1.00 61.34 372 MET A O 1
ATOM 991 N N . SER A 1 142 ? 30.371 -20.179 23.763 1.00 61.66 373 SER A N 1
ATOM 992 C CA . SER A 1 142 ? 31.348 -19.596 24.689 1.00 61.83 373 SER A CA 1
ATOM 993 C C . SER A 1 142 ? 30.730 -18.475 25.530 1.00 61.83 373 SER A C 1
ATOM 994 O O . SER A 1 142 ? 29.542 -18.487 25.863 1.00 61.56 373 SER A O 1
#

B-factor: mean 29.19, std 8.78, range [15.17, 64.91]

CATH classification: 3.30.450.40

Sequence (137 aa):
DPATVFRLVAAEALTLTGADGTLVAVPAAAEELVIVEVAGAVPAEVEASAIPVQDNAIGQAFRRDRAPRRRLDVLDGPGLGGPALVLPLRATDTVAGVLVAVQGSGARPFTAEQLEMMTGFADQAAVAWQLASSQRRMS